Protein AF-A0A7Z9WVA6-F1 (afdb_monomer_lite)

Sequence (74 aa):
MKNKSKAQLFFSKEEQKRICDVVHNAELKTSGELVPMIVSESHSYPMAPVRGGALVALITSLLLTAPIGEMFWL

Foldseek 3Di:
DDDDDPCRVPDDPVRVVVVVVVQVVVCVVDVDHDDDDDDPDPDDPVCPCVVVVVVVCVVVCVVCVVVVCVVVVD

Secondary structure (DSSP, 8-state):
-PPPPHHHHHS-HHHHHHHHHHHHHHHTTSSS-------S-S---THHHHHHHHHHHHHHHHHHHHHHHHHTT-

Radius of gyration: 24.71 Å; chains: 1; bounding box: 54×35×57 Å

pLDDT: mean 92.26, std 8.28, range [49.81, 98.56]

Structure (mmCIF, N/CA/C/O backbone):
data_AF-A0A7Z9WVA6-F1
#
_entry.id   AF-A0A7Z9WVA6-F1
#
loop_
_atom_site.group_PDB
_atom_site.id
_atom_site.type_symbol
_atom_site.label_atom_id
_atom_site.label_alt_id
_atom_site.label_comp_id
_atom_site.label_asym_id
_atom_site.label_entity_id
_atom_site.label_seq_id
_atom_site.pdbx_PDB_ins_code
_atom_site.Cartn_x
_atom_site.Cartn_y
_atom_site.Cartn_z
_atom_site.occupancy
_atom_site.B_iso_or_equiv
_atom_site.auth_seq_id
_atom_site.auth_comp_id
_atom_site.auth_asym_id
_atom_site.auth_atom_id
_atom_site.pdbx_PDB_model_num
ATOM 1 N N . MET A 1 1 ? -19.932 -19.072 21.206 1.00 49.81 1 MET A N 1
ATOM 2 C CA . MET A 1 1 ? -18.864 -18.088 21.509 1.00 49.81 1 MET A CA 1
ATOM 3 C C . MET A 1 1 ? -18.695 -17.186 20.291 1.00 49.81 1 MET A C 1
ATOM 5 O O . MET A 1 1 ? -18.599 -17.723 19.197 1.00 49.81 1 MET A O 1
ATOM 9 N N . LYS A 1 2 ? -18.740 -15.851 20.429 1.00 64.31 2 LYS A N 1
ATOM 10 C CA . LYS A 1 2 ? -18.473 -14.933 19.301 1.00 64.31 2 LYS A CA 1
ATOM 11 C C . LYS A 1 2 ? -16.991 -15.034 18.921 1.00 64.31 2 LYS A C 1
ATOM 13 O O . LYS A 1 2 ? -16.142 -14.886 19.797 1.00 64.31 2 LYS A O 1
ATOM 18 N N . ASN A 1 3 ? -16.690 -15.274 17.645 1.00 81.94 3 ASN A N 1
ATOM 19 C CA . ASN A 1 3 ? -15.318 -15.204 17.142 1.00 81.94 3 ASN A CA 1
ATOM 20 C C . ASN A 1 3 ? -14.797 -13.767 17.252 1.00 81.94 3 ASN A C 1
ATOM 22 O O . ASN A 1 3 ? -15.522 -12.817 16.948 1.00 81.94 3 ASN A O 1
ATOM 26 N N . LYS A 1 4 ? -13.549 -13.615 17.708 1.00 80.94 4 LYS A N 1
ATOM 27 C CA . LYS A 1 4 ? -12.880 -12.311 17.782 1.00 80.94 4 LYS A CA 1
ATOM 28 C C . LYS A 1 4 ? -12.557 -11.806 16.374 1.00 80.94 4 LYS A C 1
ATOM 30 O O . LYS A 1 4 ? -12.134 -12.588 15.523 1.00 80.94 4 LYS A O 1
ATOM 35 N N . SER A 1 5 ? -12.733 -10.508 16.130 1.00 86.12 5 SER A N 1
ATOM 36 C CA . SER A 1 5 ? -12.294 -9.877 14.877 1.00 86.12 5 SER A CA 1
ATOM 37 C C . SER A 1 5 ? -10.764 -9.780 14.814 1.00 86.12 5 SER A C 1
ATOM 39 O O . SER A 1 5 ? -10.095 -9.823 15.846 1.00 86.12 5 SER A O 1
ATOM 41 N N . LYS A 1 6 ? -10.188 -9.589 13.617 1.00 86.94 6 LYS A N 1
ATOM 42 C CA . LYS A 1 6 ? -8.735 -9.365 13.467 1.00 86.94 6 LYS A CA 1
ATOM 43 C C . LYS A 1 6 ? -8.254 -8.191 14.327 1.00 86.94 6 LYS A C 1
ATOM 45 O O . LYS A 1 6 ? -7.252 -8.316 15.015 1.00 86.94 6 LYS A O 1
ATOM 50 N N . ALA A 1 7 ? -9.013 -7.097 14.379 1.00 88.50 7 ALA A N 1
ATOM 51 C CA . ALA A 1 7 ? -8.692 -5.958 15.240 1.00 88.50 7 ALA A CA 1
ATOM 52 C C . ALA A 1 7 ? -8.635 -6.336 16.728 1.00 88.50 7 ALA A C 1
ATOM 54 O O . ALA A 1 7 ? -7.733 -5.902 17.431 1.00 88.50 7 ALA A O 1
ATOM 55 N N . GLN A 1 8 ? -9.534 -7.209 17.191 1.00 90.69 8 GLN A N 1
ATOM 56 C CA . GLN A 1 8 ? -9.546 -7.699 18.575 1.00 90.69 8 GLN A CA 1
ATOM 57 C C . GLN A 1 8 ? -8.429 -8.698 18.899 1.00 90.69 8 GLN A C 1
ATOM 59 O O . GLN A 1 8 ? -8.204 -8.989 20.073 1.00 90.69 8 GLN A O 1
ATOM 64 N N . LEU A 1 9 ? -7.787 -9.272 17.880 1.00 92.25 9 LEU A N 1
ATOM 65 C CA . LEU A 1 9 ? -6.641 -10.165 18.038 1.00 92.25 9 LEU A CA 1
ATOM 66 C C . LEU A 1 9 ? -5.317 -9.394 18.020 1.00 92.25 9 LEU A C 1
ATOM 68 O O . LEU A 1 9 ? -4.410 -9.758 18.757 1.00 92.25 9 LEU A O 1
ATOM 72 N N . PHE A 1 10 ? -5.220 -8.352 17.191 1.00 93.31 10 PHE A N 1
ATOM 73 C CA . PHE A 1 10 ? -3.984 -7.594 16.982 1.00 93.31 10 PHE A CA 1
ATOM 74 C C . PHE A 1 10 ? -3.820 -6.388 17.911 1.00 93.31 10 PHE A C 1
ATOM 76 O O . PHE A 1 10 ? -2.687 -6.000 18.169 1.00 93.31 10 PHE A O 1
ATOM 83 N N . PHE A 1 11 ? -4.914 -5.805 18.408 1.00 94.50 11 PHE A N 1
ATOM 84 C CA . PHE A 1 11 ? -4.872 -4.580 19.205 1.00 94.50 11 PHE A CA 1
ATOM 85 C C . PHE A 1 11 ? -5.535 -4.749 20.572 1.00 94.50 11 PHE A C 1
ATOM 87 O O . PHE A 1 11 ? -6.595 -5.380 20.697 1.00 94.50 11 PHE A O 1
ATOM 94 N N . SER A 1 12 ? -4.966 -4.101 21.590 1.00 95.50 12 SER A N 1
ATOM 95 C CA . SER A 1 12 ? -5.626 -3.907 22.882 1.00 95.50 12 SER A CA 1
ATOM 96 C C . SER A 1 12 ? -6.896 -3.058 22.732 1.00 95.50 12 SER A C 1
ATOM 98 O O . SER A 1 12 ? -7.155 -2.446 21.691 1.00 95.50 12 SER A O 1
ATOM 100 N N . LYS A 1 13 ? -7.724 -2.993 23.781 1.00 94.88 13 LYS A N 1
ATOM 101 C CA . LYS A 1 13 ? -8.919 -2.134 23.754 1.00 94.88 13 LYS A CA 1
ATOM 102 C C . LYS A 1 13 ? -8.550 -0.653 23.681 1.00 94.88 13 LYS A C 1
ATOM 104 O O . LYS A 1 13 ? -9.222 0.116 22.998 1.00 94.88 13 LYS A O 1
ATOM 109 N N . GLU A 1 14 ? -7.479 -0.266 24.362 1.00 97.00 14 GLU A N 1
ATOM 110 C CA . GLU A 1 14 ? -6.946 1.095 24.382 1.00 97.00 14 GLU A CA 1
ATOM 111 C C . GLU A 1 14 ? -6.415 1.476 22.998 1.00 97.00 14 GLU A C 1
ATOM 113 O O . GLU A 1 14 ? -6.684 2.571 22.510 1.00 97.00 14 GLU A O 1
ATOM 118 N N . GLU A 1 15 ? -5.720 0.557 22.326 1.00 96.62 15 GLU A N 1
ATOM 119 C CA . GLU A 1 15 ? -5.250 0.734 20.950 1.00 96.62 15 GLU A CA 1
ATOM 120 C C . GLU A 1 15 ? -6.396 0.868 19.955 1.00 96.62 15 GLU A C 1
ATOM 122 O O . GLU A 1 15 ? -6.392 1.802 19.154 1.00 96.62 15 GLU A O 1
ATOM 127 N N . GLN A 1 16 ? -7.409 0.003 20.049 1.00 94.56 16 GLN A N 1
ATOM 128 C CA . GLN A 1 16 ? -8.614 0.108 19.223 1.00 94.56 16 GLN A CA 1
ATOM 129 C C . GLN A 1 16 ? -9.290 1.468 19.411 1.00 94.56 16 GLN A C 1
ATOM 131 O O . GLN A 1 16 ? -9.636 2.116 18.427 1.00 94.56 16 GLN A O 1
ATOM 136 N N . LYS A 1 17 ? -9.411 1.943 20.659 1.00 96.00 17 LYS A N 1
ATOM 137 C CA . LYS A 1 17 ? -9.974 3.266 20.943 1.00 96.00 17 LYS A CA 1
ATOM 138 C C . LYS A 1 17 ? -9.142 4.384 20.311 1.00 96.00 17 LYS A C 1
ATOM 140 O O . LYS A 1 17 ? -9.711 5.248 19.654 1.00 96.00 17 LYS A O 1
ATOM 145 N N . ARG A 1 18 ? -7.813 4.352 20.460 1.00 97.44 18 ARG A N 1
ATOM 146 C CA . ARG A 1 18 ? -6.922 5.352 19.844 1.00 97.44 18 ARG A CA 1
ATOM 147 C C . ARG A 1 18 ? -7.068 5.388 18.323 1.00 97.44 18 ARG A C 1
ATOM 149 O O . ARG A 1 18 ? -7.106 6.474 17.756 1.00 97.44 18 ARG A O 1
ATOM 156 N N . ILE A 1 19 ? -7.171 4.227 17.674 1.00 95.88 19 ILE A N 1
ATOM 157 C CA . ILE A 1 19 ? -7.392 4.141 16.225 1.00 95.88 19 ILE A CA 1
ATOM 158 C C . ILE A 1 19 ? -8.733 4.785 15.859 1.00 95.88 19 ILE A C 1
ATOM 160 O O . ILE A 1 19 ? -8.756 5.639 14.978 1.00 95.88 19 ILE A O 1
ATOM 164 N N . CYS A 1 20 ? -9.821 4.446 16.559 1.00 95.56 20 CYS A N 1
ATOM 165 C CA . CYS A 1 20 ? -11.135 5.049 16.316 1.00 95.56 20 CYS A CA 1
ATOM 166 C C . CYS A 1 20 ? -11.119 6.575 16.491 1.00 95.56 20 CYS A C 1
ATOM 168 O O . CYS A 1 20 ? -11.638 7.290 15.639 1.00 95.56 20 CYS A O 1
ATOM 170 N N . ASP A 1 21 ? -10.490 7.076 17.558 1.00 97.50 21 ASP A N 1
ATOM 171 C CA . ASP A 1 21 ? -10.401 8.514 17.830 1.00 97.50 21 ASP A CA 1
ATOM 172 C C . ASP A 1 21 ? -9.633 9.243 16.707 1.00 97.50 21 ASP A C 1
ATOM 174 O O . ASP A 1 21 ? -10.031 10.322 16.266 1.00 97.50 21 ASP A O 1
ATOM 178 N N . VAL A 1 22 ? -8.536 8.660 16.212 1.00 97.25 22 VAL A N 1
ATOM 179 C CA . VAL A 1 22 ? -7.738 9.241 15.116 1.00 97.25 22 VAL A CA 1
ATOM 180 C C . VAL A 1 22 ? -8.499 9.217 13.793 1.00 97.25 22 VAL A C 1
ATOM 182 O O . VAL A 1 22 ? -8.507 10.225 13.087 1.00 97.25 22 VAL A O 1
ATOM 185 N N . VAL A 1 23 ? -9.147 8.095 13.472 1.00 97.00 23 VAL A N 1
ATOM 186 C CA . VAL A 1 23 ? -9.972 7.944 12.266 1.00 97.00 23 VAL A CA 1
ATOM 187 C C . VAL A 1 23 ? -11.079 8.992 12.257 1.00 97.00 23 VAL A C 1
ATOM 189 O O . VAL A 1 23 ? -11.174 9.755 11.300 1.00 97.00 23 VAL A O 1
ATOM 192 N N . HIS A 1 24 ? -11.814 9.128 13.360 1.00 96.75 24 HIS A N 1
ATOM 193 C CA . HIS A 1 24 ? -12.878 10.120 13.481 1.00 96.75 24 HIS A CA 1
ATOM 194 C C . HIS A 1 24 ? -12.365 11.554 13.274 1.00 96.75 24 HIS A C 1
ATOM 196 O O . HIS A 1 24 ? -12.937 12.329 12.512 1.00 96.75 24 HIS A O 1
ATOM 202 N N . ASN A 1 25 ? -11.234 11.911 13.892 1.00 97.38 25 ASN A N 1
ATOM 203 C CA . ASN A 1 25 ? -10.625 13.232 13.704 1.00 97.38 25 ASN A CA 1
ATOM 204 C C . ASN A 1 25 ? -10.166 13.496 12.260 1.00 97.38 25 ASN A C 1
ATOM 206 O O . ASN A 1 25 ? -10.117 14.653 11.833 1.00 97.38 25 ASN A O 1
ATOM 210 N N . ALA A 1 26 ? -9.782 12.451 11.525 1.00 97.31 26 ALA A N 1
ATOM 211 C CA . ALA A 1 26 ? -9.436 12.556 10.115 1.00 97.31 26 ALA A CA 1
ATOM 212 C C . ALA A 1 26 ? -10.691 12.712 9.242 1.00 97.31 26 ALA A C 1
ATOM 214 O O . ALA A 1 26 ? -10.692 13.571 8.363 1.00 97.31 26 ALA A O 1
ATOM 215 N N . GLU A 1 27 ? -11.766 11.976 9.530 1.00 97.81 27 GLU A N 1
ATOM 216 C CA . GLU A 1 27 ? -13.062 12.095 8.842 1.00 97.81 27 GLU A CA 1
ATOM 217 C C . GLU A 1 27 ? -13.669 13.493 8.974 1.00 97.81 27 GLU A C 1
ATOM 219 O O . GLU A 1 27 ? -14.209 14.016 8.009 1.00 97.81 27 GLU A O 1
ATOM 224 N N . LEU A 1 28 ? -13.503 14.169 10.117 1.00 97.31 28 LEU A N 1
ATOM 225 C CA . LEU A 1 28 ? -13.942 15.566 10.281 1.00 97.31 28 LEU A CA 1
ATOM 226 C C . LEU A 1 28 ? -13.293 16.538 9.276 1.00 97.31 28 LEU A C 1
ATOM 228 O O . LEU A 1 28 ? -13.766 17.663 9.108 1.00 97.31 28 LEU A O 1
ATOM 232 N N . LYS A 1 29 ? -12.191 16.134 8.636 1.00 97.31 29 LYS A N 1
ATOM 233 C CA . LYS A 1 29 ? -11.438 16.926 7.654 1.00 97.31 29 LYS A CA 1
ATOM 234 C C . LYS A 1 29 ? -11.621 16.415 6.225 1.00 97.31 29 LYS A C 1
ATOM 236 O O . LYS A 1 29 ? -11.004 16.961 5.310 1.00 97.31 29 LYS A O 1
ATOM 241 N N . THR A 1 30 ? -12.428 15.379 6.019 1.00 94.44 30 THR A N 1
ATOM 242 C CA . THR A 1 30 ? -12.692 14.784 4.709 1.00 94.44 30 THR A CA 1
ATOM 243 C C . THR A 1 30 ? -14.201 14.688 4.474 1.00 94.44 30 THR A C 1
ATOM 245 O O . THR A 1 30 ? -15.011 14.817 5.382 1.00 94.44 30 THR A O 1
ATOM 248 N N . SER A 1 31 ? -14.616 14.499 3.223 1.00 93.94 31 SER A N 1
ATOM 249 C CA . SER A 1 31 ? -16.034 14.289 2.888 1.00 93.94 31 SER A CA 1
ATOM 250 C C . SER A 1 31 ? -16.432 12.807 2.884 1.00 93.94 31 SER A C 1
ATOM 252 O O . SER A 1 31 ? -17.511 12.477 2.401 1.00 93.94 31 SER A O 1
ATOM 254 N N . GLY A 1 32 ? -15.553 11.911 3.344 1.00 93.94 32 GLY A N 1
ATOM 255 C CA . GLY A 1 32 ? -15.711 10.464 3.200 1.00 93.94 32 GLY A CA 1
ATOM 256 C C . GLY A 1 32 ? -15.476 9.703 4.499 1.00 93.94 32 GLY A C 1
ATOM 257 O O . GLY A 1 32 ? -14.788 10.186 5.393 1.00 93.94 32 GLY A O 1
ATOM 258 N N . GLU A 1 33 ? -16.031 8.495 4.561 1.00 95.25 33 GLU A N 1
ATOM 259 C CA . GLU A 1 33 ? -15.829 7.544 5.654 1.00 95.25 33 GLU A CA 1
ATOM 260 C C . GLU A 1 33 ? -14.472 6.842 5.510 1.00 95.25 33 GLU A C 1
ATOM 262 O O . GLU A 1 33 ? -14.071 6.423 4.417 1.00 95.25 33 GLU A O 1
ATOM 267 N N . LEU A 1 34 ? -13.760 6.707 6.621 1.00 95.00 34 LEU A N 1
ATOM 268 C CA . LEU A 1 34 ? -12.470 6.046 6.708 1.00 95.00 34 LEU A CA 1
ATOM 269 C C . LEU A 1 34 ? -12.637 4.717 7.451 1.00 95.00 34 LEU A C 1
ATOM 271 O O . LEU A 1 34 ? -12.776 4.669 8.669 1.00 95.00 34 LEU A O 1
ATOM 275 N N . VAL A 1 35 ? -12.550 3.608 6.715 1.00 92.69 35 VAL A N 1
ATOM 276 C CA . VAL A 1 35 ? -12.695 2.258 7.280 1.00 92.69 35 VAL A CA 1
ATOM 277 C C . VAL A 1 35 ? -11.322 1.583 7.404 1.00 92.69 35 VAL A C 1
ATOM 279 O O . VAL A 1 35 ? -10.783 1.104 6.402 1.00 92.69 35 VAL A O 1
ATOM 282 N N . PRO A 1 36 ? -10.718 1.512 8.607 1.00 92.31 36 PRO A N 1
ATOM 283 C CA . PRO A 1 36 ? -9.443 0.830 8.793 1.00 92.31 36 PRO A CA 1
ATOM 284 C C . PRO A 1 36 ? -9.601 -0.691 8.650 1.00 92.31 36 PRO A C 1
ATOM 286 O O . PRO A 1 36 ? -10.497 -1.304 9.234 1.00 92.31 36 PRO A O 1
ATOM 289 N N . MET A 1 37 ? -8.684 -1.324 7.915 1.00 90.75 37 MET A N 1
ATOM 290 C CA . MET A 1 37 ? -8.669 -2.774 7.699 1.00 90.75 37 MET A CA 1
ATOM 291 C C . MET A 1 37 ? -7.322 -3.381 8.092 1.00 90.75 37 MET A C 1
ATOM 293 O O . MET A 1 37 ? -6.269 -2.798 7.855 1.00 90.75 37 MET A O 1
ATOM 297 N N . ILE A 1 38 ? -7.357 -4.593 8.651 1.00 91.94 38 ILE A N 1
ATOM 298 C CA . ILE A 1 38 ? -6.159 -5.400 8.915 1.00 91.94 38 ILE A CA 1
ATOM 299 C C . ILE A 1 38 ? -6.094 -6.511 7.870 1.00 91.94 38 ILE A C 1
ATOM 301 O O . ILE A 1 38 ? -6.876 -7.473 7.903 1.00 91.94 38 ILE A O 1
ATOM 305 N N . VAL A 1 39 ? -5.154 -6.365 6.943 1.00 90.56 39 VAL A N 1
ATOM 306 C CA . VAL A 1 39 ? -4.907 -7.291 5.833 1.00 90.56 39 VAL A CA 1
ATOM 307 C C . VAL A 1 39 ? -3.492 -7.854 5.922 1.00 90.56 39 VAL A C 1
ATOM 309 O O . VAL A 1 39 ? -2.598 -7.216 6.465 1.00 90.56 39 VAL A O 1
ATOM 312 N N . SER A 1 40 ? -3.303 -9.077 5.428 1.00 89.75 40 SER A N 1
ATOM 313 C CA . SER A 1 40 ? -1.996 -9.749 5.439 1.00 89.75 40 SER A CA 1
ATOM 314 C C . SER A 1 40 ? -1.064 -9.233 4.342 1.00 89.75 40 SER A C 1
ATOM 316 O O . SER A 1 40 ? 0.149 -9.271 4.499 1.00 89.75 40 SER A O 1
ATOM 318 N N . GLU A 1 41 ? -1.637 -8.748 3.245 1.00 88.00 41 GLU A N 1
ATOM 319 C CA . GLU A 1 41 ? -0.934 -8.191 2.096 1.00 88.00 41 GLU A CA 1
ATOM 320 C C . GLU A 1 41 ? -1.790 -7.060 1.521 1.00 88.00 41 GLU A C 1
ATOM 322 O O . GLU A 1 41 ? -3.019 -7.163 1.506 1.00 88.00 41 GLU A O 1
ATOM 327 N N . SER A 1 42 ? -1.153 -5.978 1.068 1.00 84.88 42 SER A N 1
ATOM 328 C CA . SER A 1 42 ? -1.855 -4.826 0.495 1.00 84.88 42 SER A CA 1
ATOM 329 C C . SER A 1 42 ? -2.533 -5.167 -0.835 1.00 84.88 42 SER A C 1
ATOM 331 O O . SER A 1 42 ? -3.697 -4.834 -1.030 1.00 84.88 42 SER A O 1
ATOM 333 N N . HIS A 1 43 ? -1.797 -5.799 -1.755 1.00 85.69 43 HIS A N 1
ATOM 334 C CA . HIS A 1 43 ? -2.275 -6.298 -3.046 1.00 85.69 43 HIS A CA 1
ATOM 335 C C . HIS A 1 43 ? -1.151 -7.113 -3.700 1.00 85.69 43 HIS A C 1
ATOM 337 O O . HIS A 1 43 ? 0.014 -6.721 -3.601 1.00 85.69 43 HIS A O 1
ATOM 343 N N . SER A 1 44 ? -1.482 -8.157 -4.461 1.00 82.75 44 SER A N 1
ATOM 344 C CA . SER A 1 44 ? -0.518 -8.757 -5.382 1.00 82.75 44 SER A CA 1
ATOM 345 C C . SER A 1 44 ? -0.365 -7.794 -6.560 1.00 82.75 44 SER A C 1
ATOM 347 O O . SER A 1 44 ? -1.289 -7.621 -7.344 1.00 82.75 44 SER A O 1
ATOM 349 N N . TYR A 1 45 ? 0.722 -7.030 -6.649 1.00 90.25 45 TYR A N 1
ATOM 350 C CA . TYR A 1 45 ? 0.943 -6.075 -7.748 1.00 90.25 45 TYR A CA 1
ATOM 351 C C . TYR A 1 45 ? 1.702 -6.768 -8.898 1.00 90.25 45 TYR A C 1
ATOM 353 O O . TYR A 1 45 ? 2.919 -6.597 -8.994 1.00 90.25 45 TYR A O 1
ATOM 361 N N . PRO A 1 46 ? 1.051 -7.534 -9.804 1.00 92.56 46 PRO A N 1
ATOM 362 C CA . PRO A 1 46 ? 1.749 -8.392 -10.771 1.00 92.56 46 PRO A CA 1
ATOM 363 C C . PRO A 1 46 ? 2.630 -7.612 -11.752 1.00 92.56 46 PRO A C 1
ATOM 365 O O . PRO A 1 46 ? 3.620 -8.133 -12.252 1.00 92.56 46 PRO A O 1
ATOM 368 N N . MET A 1 47 ? 2.296 -6.346 -12.011 1.00 96.50 47 MET A N 1
ATOM 369 C CA . MET A 1 47 ? 3.058 -5.483 -12.915 1.00 96.50 47 MET A CA 1
ATOM 370 C C . MET A 1 47 ? 4.240 -4.780 -12.241 1.00 96.50 47 MET A C 1
ATOM 372 O O . MET A 1 47 ? 5.081 -4.220 -12.946 1.00 96.50 47 MET A O 1
ATOM 376 N N . ALA A 1 48 ? 4.329 -4.779 -10.907 1.00 95.69 48 ALA A N 1
ATOM 377 C CA . ALA A 1 48 ? 5.434 -4.126 -10.207 1.00 95.69 48 ALA A CA 1
ATOM 378 C C . ALA A 1 48 ? 6.797 -4.771 -10.536 1.00 95.69 48 ALA A C 1
ATOM 380 O O . ALA A 1 48 ? 7.704 -4.022 -10.905 1.00 95.69 48 ALA A O 1
ATOM 381 N N . PRO A 1 49 ? 6.948 -6.115 -10.540 1.00 96.12 49 PRO A N 1
ATOM 382 C CA . PRO A 1 49 ? 8.183 -6.763 -10.983 1.00 96.12 49 PRO A CA 1
ATOM 383 C C . PRO A 1 49 ? 8.548 -6.441 -12.433 1.00 96.12 49 PRO A C 1
ATOM 385 O O . PRO A 1 49 ? 9.715 -6.213 -12.729 1.00 96.12 49 PRO A O 1
ATOM 388 N N . VAL A 1 50 ? 7.560 -6.363 -13.333 1.00 97.44 50 VAL A N 1
ATOM 389 C CA . VAL A 1 50 ? 7.794 -6.050 -14.754 1.00 97.44 50 VAL A CA 1
ATOM 390 C C . VAL A 1 50 ? 8.344 -4.633 -14.913 1.00 97.44 50 VAL A C 1
ATOM 392 O O . VAL A 1 50 ? 9.350 -4.427 -15.588 1.00 97.44 50 VAL A O 1
ATOM 395 N N . ARG A 1 51 ? 7.718 -3.649 -14.257 1.00 97.81 51 ARG A N 1
ATOM 396 C CA . ARG A 1 51 ? 8.160 -2.246 -14.305 1.00 97.81 51 ARG A CA 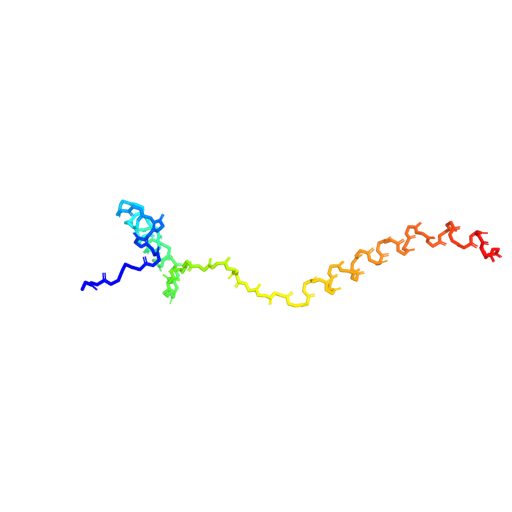1
ATOM 397 C C . ARG A 1 51 ? 9.523 -2.057 -13.642 1.00 97.81 51 ARG A C 1
ATOM 399 O O . ARG A 1 51 ? 10.373 -1.367 -14.198 1.00 97.81 51 ARG A O 1
ATOM 406 N N . GLY A 1 52 ? 9.740 -2.690 -12.489 1.00 97.88 52 GLY A N 1
ATOM 407 C CA . GLY A 1 52 ? 11.031 -2.676 -11.803 1.00 97.88 52 GLY A CA 1
ATOM 408 C C . GLY A 1 52 ? 12.131 -3.313 -12.651 1.00 97.88 52 GLY A C 1
ATOM 409 O O . GLY A 1 52 ? 13.191 -2.720 -12.826 1.00 97.88 52 GLY A O 1
ATOM 410 N N . GLY A 1 53 ? 11.850 -4.471 -13.252 1.00 98.25 53 GLY A N 1
ATOM 411 C CA . GLY A 1 53 ? 12.762 -5.161 -14.160 1.00 98.25 53 GLY A CA 1
ATOM 412 C C . GLY A 1 53 ? 13.114 -4.321 -15.384 1.00 98.25 53 GLY A C 1
ATOM 413 O O . GLY A 1 53 ? 14.289 -4.200 -15.709 1.00 98.25 53 GLY A O 1
ATOM 414 N N . ALA A 1 54 ? 12.132 -3.671 -16.014 1.00 98.38 54 ALA A N 1
ATOM 415 C CA . ALA A 1 54 ? 12.375 -2.772 -17.142 1.00 98.38 54 ALA A CA 1
ATOM 416 C C . ALA A 1 54 ? 13.274 -1.583 -16.761 1.00 98.38 54 ALA A C 1
ATOM 418 O O . ALA A 1 54 ? 14.190 -1.243 -17.508 1.00 98.38 54 ALA A O 1
ATOM 419 N N . LEU A 1 55 ? 13.058 -0.981 -15.587 1.00 98.56 55 LEU A N 1
ATOM 420 C CA . LEU A 1 55 ? 13.893 0.116 -15.092 1.00 98.56 55 LEU A CA 1
ATOM 421 C C . LEU A 1 55 ? 15.337 -0.340 -14.838 1.00 98.56 55 LEU A C 1
ATOM 423 O O . LEU A 1 55 ? 16.280 0.316 -15.278 1.00 98.56 55 LEU A O 1
ATOM 427 N N . VAL A 1 56 ? 15.512 -1.479 -14.163 1.00 98.50 56 VAL A N 1
ATOM 428 C CA . VAL A 1 56 ? 16.839 -2.056 -13.901 1.00 98.50 56 VAL A CA 1
ATOM 429 C C . VAL A 1 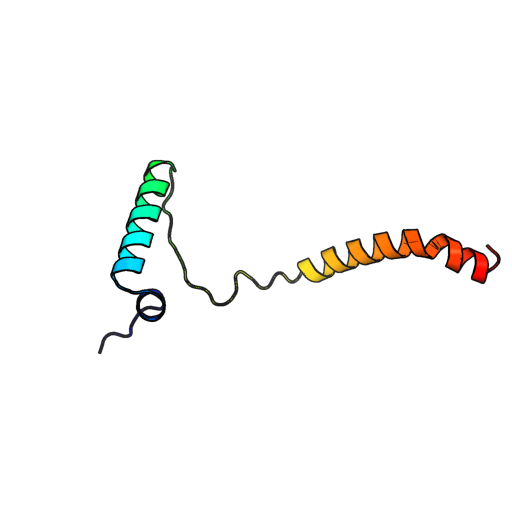56 ? 17.532 -2.437 -15.212 1.00 98.50 56 VAL A C 1
ATOM 431 O O . VAL A 1 56 ? 18.715 -2.139 -15.384 1.00 98.50 56 VAL A O 1
ATOM 434 N N . ALA A 1 57 ? 16.807 -3.032 -16.162 1.00 98.31 57 ALA A N 1
ATOM 435 C CA . ALA A 1 57 ? 17.324 -3.391 -17.480 1.00 98.31 57 ALA A CA 1
ATOM 436 C C . ALA A 1 57 ? 17.789 -2.160 -18.270 1.00 98.31 57 ALA A C 1
ATO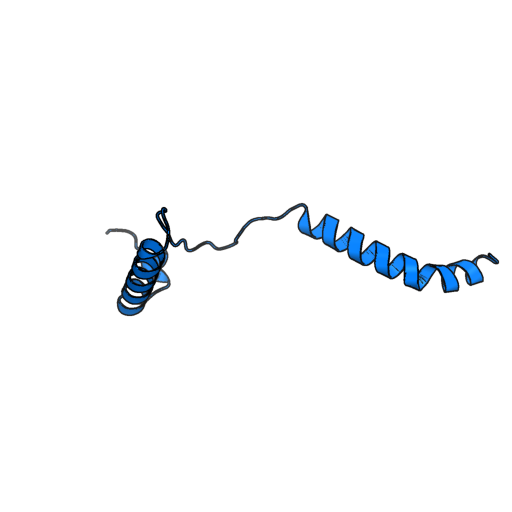M 438 O O . ALA A 1 57 ? 18.855 -2.195 -18.877 1.00 98.31 57 ALA A O 1
ATOM 439 N N . LEU A 1 58 ? 17.042 -1.053 -18.226 1.00 98.19 58 LEU A N 1
ATOM 440 C CA . LEU A 1 58 ? 17.426 0.196 -18.888 1.00 98.19 58 LEU A CA 1
ATOM 441 C C . LEU A 1 58 ? 18.750 0.741 -18.332 1.00 98.19 58 LEU A C 1
ATOM 443 O O . LEU A 1 58 ? 19.672 1.028 -19.094 1.00 98.19 58 LEU A O 1
ATOM 447 N N . ILE A 1 59 ? 18.851 0.857 -17.004 1.00 98.31 59 ILE A N 1
ATOM 448 C CA . ILE A 1 59 ? 20.044 1.393 -16.333 1.00 98.31 59 ILE A CA 1
ATOM 449 C C . ILE A 1 59 ? 21.258 0.506 -16.622 1.00 98.31 59 ILE A C 1
ATOM 451 O O . ILE A 1 59 ? 22.318 1.001 -16.998 1.00 98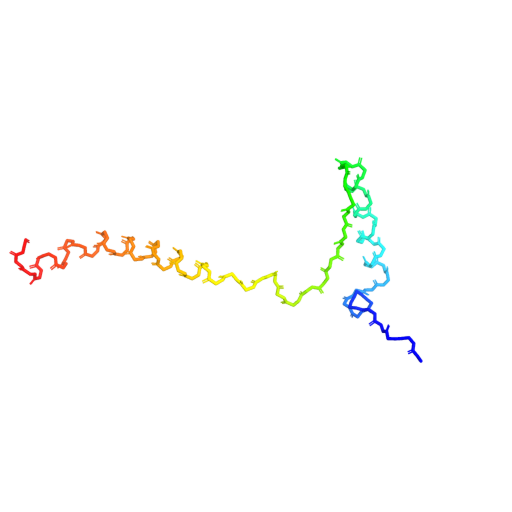.31 59 ILE A O 1
ATOM 455 N N . THR A 1 60 ? 21.101 -0.810 -16.480 1.00 98.00 60 THR A N 1
ATOM 456 C CA . THR A 1 60 ? 22.189 -1.761 -16.741 1.00 98.00 60 THR A CA 1
ATOM 457 C C . THR A 1 60 ? 22.603 -1.766 -18.208 1.00 98.00 60 THR A C 1
ATOM 459 O O . THR A 1 60 ? 23.798 -1.781 -18.483 1.00 98.00 60 THR A O 1
ATOM 462 N N . SER A 1 61 ? 21.659 -1.662 -19.147 1.00 97.31 61 SER A N 1
ATOM 463 C CA . SER A 1 61 ? 21.971 -1.580 -20.579 1.00 97.31 61 SER A CA 1
ATOM 464 C C . SER A 1 61 ? 22.810 -0.345 -20.898 1.00 97.31 61 SER A C 1
ATOM 466 O O . SER A 1 61 ? 23.819 -0.464 -21.583 1.00 97.31 61 SER A O 1
ATOM 468 N N . LEU A 1 62 ? 22.454 0.825 -20.358 1.00 96.50 62 LEU A N 1
ATOM 469 C CA . LEU A 1 62 ? 23.227 2.061 -20.537 1.00 96.50 62 LEU A CA 1
ATOM 470 C C . LEU A 1 62 ? 24.665 1.931 -20.014 1.00 96.50 62 LEU A C 1
ATOM 472 O O . LEU A 1 62 ? 25.602 2.320 -20.705 1.00 96.50 62 LEU A O 1
ATOM 476 N N . LEU A 1 63 ? 24.845 1.357 -18.821 1.00 97.19 63 LEU A N 1
ATOM 477 C CA . LEU A 1 63 ? 26.170 1.181 -18.214 1.00 97.19 63 LEU A CA 1
ATOM 478 C C . LEU A 1 63 ? 27.023 0.140 -18.947 1.00 97.19 63 LEU A C 1
ATOM 480 O O . LEU A 1 63 ? 28.236 0.300 -19.055 1.00 97.19 63 LEU A O 1
ATOM 484 N N . LEU A 1 64 ? 26.396 -0.928 -19.438 1.00 96.62 64 LEU A N 1
ATOM 485 C CA . LEU A 1 64 ? 27.098 -2.046 -20.060 1.00 96.62 64 LEU A CA 1
ATOM 486 C C . LEU A 1 64 ? 27.286 -1.883 -21.571 1.00 96.62 64 LEU A C 1
ATOM 488 O O . LEU A 1 64 ? 28.076 -2.620 -22.148 1.00 96.62 64 LEU A O 1
ATOM 492 N N . THR A 1 65 ? 26.623 -0.917 -22.215 1.00 94.94 65 THR A N 1
ATOM 493 C CA . THR A 1 65 ? 26.714 -0.718 -23.673 1.00 94.94 65 THR A CA 1
ATOM 494 C C . THR A 1 65 ? 28.158 -0.515 -24.135 1.00 94.94 65 THR A C 1
ATOM 496 O O . THR A 1 65 ? 28.581 -1.189 -25.066 1.00 94.94 65 THR A O 1
ATOM 499 N N . ALA A 1 66 ? 28.927 0.360 -23.479 1.00 91.12 66 ALA A N 1
ATOM 500 C CA . ALA A 1 66 ? 30.314 0.645 -23.858 1.00 91.12 66 ALA A CA 1
ATOM 501 C C . ALA A 1 66 ? 31.254 -0.575 -23.724 1.00 91.12 66 ALA A C 1
ATOM 503 O O . ALA A 1 66 ? 31.830 -0.972 -24.734 1.00 91.12 66 ALA A O 1
ATOM 504 N N . PRO A 1 67 ? 31.377 -1.239 -22.553 1.00 93.62 67 PRO A N 1
ATOM 505 C CA . PRO A 1 67 ? 32.271 -2.394 -22.427 1.00 93.62 67 PRO A CA 1
ATOM 506 C C . PRO A 1 67 ? 31.828 -3.592 -23.281 1.00 93.62 67 PRO A C 1
ATOM 508 O O . PRO A 1 67 ? 32.666 -4.351 -23.762 1.00 93.62 67 PRO A O 1
ATOM 511 N N . ILE A 1 68 ? 30.519 -3.774 -23.494 1.00 9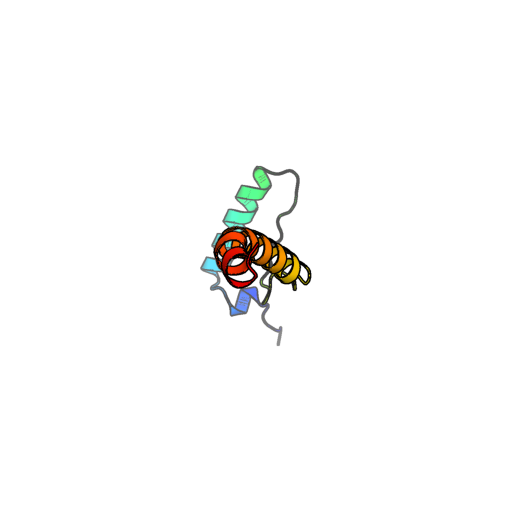4.12 68 ILE A N 1
ATOM 512 C CA . ILE A 1 68 ? 30.014 -4.817 -24.394 1.00 94.12 68 ILE A CA 1
ATOM 513 C C . ILE A 1 68 ? 30.341 -4.470 -25.853 1.00 94.12 68 ILE A C 1
ATOM 515 O O . ILE A 1 68 ? 30.743 -5.357 -26.599 1.00 94.12 68 ILE A O 1
ATOM 519 N N . GLY A 1 69 ? 30.205 -3.205 -26.258 1.00 91.50 69 GLY A N 1
ATOM 520 C CA . GLY A 1 69 ? 30.573 -2.734 -27.595 1.00 91.50 69 GLY A CA 1
ATOM 521 C C . GLY A 1 69 ? 32.043 -3.003 -27.917 1.00 91.50 69 GLY A C 1
ATOM 522 O O . GLY A 1 69 ? 32.331 -3.661 -28.915 1.00 91.50 69 GLY A O 1
ATOM 523 N N . GLU A 1 70 ? 32.947 -2.630 -27.005 1.00 90.50 70 GLU A N 1
ATOM 524 C CA . GLU A 1 70 ? 34.387 -2.896 -27.144 1.00 90.50 70 GLU A CA 1
ATOM 525 C C . GLU A 1 70 ? 34.688 -4.396 -27.302 1.00 90.50 70 GLU A C 1
ATOM 527 O O . GLU A 1 70 ? 35.501 -4.790 -28.139 1.00 90.50 70 GLU A O 1
ATOM 532 N N . MET A 1 71 ? 33.993 -5.257 -26.549 1.00 90.81 71 MET A N 1
ATOM 533 C CA . MET A 1 71 ? 34.131 -6.714 -26.663 1.00 90.81 71 MET A CA 1
ATOM 534 C C . MET A 1 71 ? 33.714 -7.247 -28.046 1.00 90.81 71 MET A C 1
ATOM 536 O O . MET A 1 71 ? 34.263 -8.250 -28.506 1.00 90.81 71 MET A O 1
ATOM 540 N N . PHE A 1 72 ? 32.768 -6.586 -28.716 1.00 90.06 72 PHE A N 1
ATOM 541 C CA . PHE A 1 72 ? 32.295 -6.940 -30.056 1.00 90.06 72 PHE A CA 1
ATOM 542 C C . PHE A 1 72 ? 33.017 -6.193 -31.193 1.00 90.06 72 PHE A C 1
ATOM 544 O O . PHE A 1 72 ? 32.611 -6.354 -32.345 1.00 90.06 72 PHE A O 1
ATOM 551 N N . TRP A 1 73 ? 34.092 -5.438 -30.912 1.00 78.06 73 TRP A N 1
ATOM 552 C CA . TRP A 1 73 ? 34.789 -4.598 -31.905 1.00 78.06 73 TRP A CA 1
ATOM 553 C C . TRP A 1 73 ? 33.868 -3.558 -32.581 1.00 78.06 73 TRP A C 1
ATOM 555 O O . TRP A 1 73 ? 34.049 -3.223 -33.756 1.00 78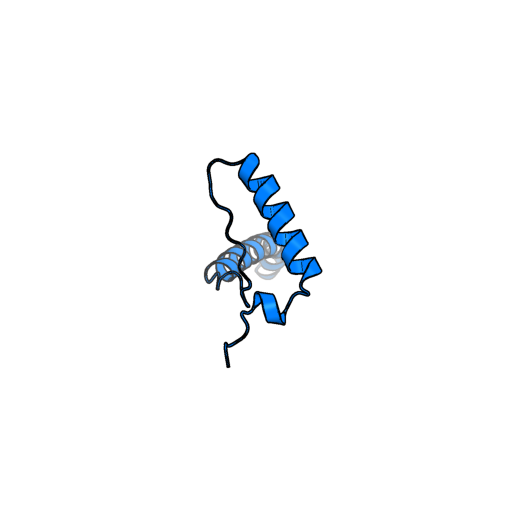.06 73 TRP A O 1
ATOM 565 N N . LEU A 1 74 ? 32.871 -3.063 -31.838 1.00 63.69 74 LEU A N 1
ATOM 566 C CA . LEU A 1 74 ? 32.028 -1.922 -32.213 1.00 63.69 74 LEU A CA 1
ATOM 567 C C . LEU A 1 74 ? 32.588 -0.609 -31.660 1.00 63.69 74 LEU A C 1
ATOM 569 O O . LEU A 1 74 ? 33.151 -0.632 -30.543 1.00 63.69 74 LEU A O 1
#